Protein AF-A0A7K1TSE8-F1 (afdb_monomer_lite)

Sequence (169 aa):
MRIRIAITVAASLLVFVAIFVVFILKRADAAMLAALEAAGAVVAGLCAAAAAVGAAIAALESRAAAQQARLAARRAVQPRLLPSRDGSAGTIRVTGAAATEVMTVWQIDGEPTVVASEPRVDPGGEFAVALPDGRFASLWVSYRDASGAFEWQDTWDEHLRRLESRAVD

pLDDT: mean 75.36, std 13.04, range [41.16, 92.94]

Foldseek 3Di:
DVVVVVVVVVVVVVVVVVVLVVVCVVPVDPVVVVVVVVVVVVVVVVVVVVVVVVVVVVVVVVVVVVVVVVVVVVVQQDWDWDWDDDFQKIKIFTAHAKFQKKWKWWDFPPDDIDIDMDGIAGHRGMDMDGHDGGHTAKMWMWTAGPVNPDIDIDMDGPVVVVVVVVVVD

Structure (mmCIF, N/CA/C/O backbone):
data_AF-A0A7K1TSE8-F1
#
_entry.id   AF-A0A7K1TSE8-F1
#
loop_
_atom_site.group_PDB
_atom_site.id
_atom_site.type_symbol
_atom_site.label_atom_id
_atom_site.label_alt_id
_atom_site.label_comp_id
_atom_site.label_asym_id
_atom_site.label_entity_id
_atom_site.label_seq_id
_atom_site.pdbx_PDB_ins_code
_atom_site.Cartn_x
_atom_site.Cartn_y
_atom_site.Cartn_z
_atom_site.occupancy
_atom_site.B_iso_or_equiv
_atom_site.auth_seq_id
_atom_site.auth_comp_id
_atom_site.auth_asym_id
_atom_site.auth_atom_id
_atom_site.pdbx_PDB_model_num
ATOM 1 N N . MET A 1 1 ? -4.073 14.593 -48.259 1.00 51.62 1 MET A N 1
ATOM 2 C CA . MET A 1 1 ? -3.039 15.603 -48.599 1.00 51.62 1 MET A CA 1
ATOM 3 C C . MET A 1 1 ? -1.672 15.301 -47.972 1.00 51.62 1 MET A C 1
ATOM 5 O O . MET A 1 1 ? -0.695 15.278 -48.706 1.00 51.62 1 MET A O 1
ATOM 9 N N . ARG A 1 2 ? -1.585 14.964 -46.674 1.00 46.53 2 ARG A N 1
ATOM 10 C CA . ARG A 1 2 ? -0.318 14.628 -45.979 1.00 46.53 2 ARG A CA 1
ATOM 11 C C . ARG A 1 2 ? 0.468 13.434 -46.565 1.00 46.53 2 ARG A C 1
ATOM 13 O O . ARG A 1 2 ? 1.688 13.484 -46.613 1.00 46.53 2 ARG A O 1
ATOM 20 N N . ILE A 1 3 ? -0.218 12.416 -47.093 1.00 52.97 3 ILE A N 1
ATOM 21 C CA . ILE A 1 3 ? 0.416 11.213 -47.677 1.00 52.97 3 ILE A CA 1
ATOM 22 C C . ILE A 1 3 ? 1.145 11.516 -48.998 1.00 52.97 3 ILE A C 1
ATOM 24 O O . ILE A 1 3 ? 2.221 10.985 -49.242 1.00 52.97 3 ILE A O 1
ATOM 28 N N . ARG A 1 4 ? 0.608 12.418 -49.834 1.00 54.28 4 ARG A N 1
ATOM 29 C CA . ARG A 1 4 ? 1.257 12.795 -51.102 1.00 54.28 4 ARG A CA 1
ATOM 30 C C . ARG A 1 4 ? 2.564 13.553 -50.859 1.00 54.28 4 ARG A C 1
ATOM 32 O O . ARG A 1 4 ? 3.532 13.291 -51.549 1.00 54.28 4 ARG A O 1
ATOM 39 N N . ILE A 1 5 ? 2.612 14.412 -49.838 1.00 60.19 5 ILE A N 1
ATOM 40 C CA . ILE A 1 5 ? 3.817 15.180 -49.478 1.00 60.19 5 ILE A CA 1
ATOM 41 C C . ILE A 1 5 ? 4.929 14.251 -48.964 1.00 60.19 5 ILE A C 1
ATOM 43 O O . ILE A 1 5 ? 6.075 14.394 -49.377 1.00 60.19 5 ILE A O 1
ATOM 47 N N . ALA A 1 6 ? 4.596 13.256 -48.134 1.00 55.72 6 ALA A N 1
ATOM 48 C CA . ALA A 1 6 ? 5.576 12.289 -47.632 1.00 55.72 6 ALA A CA 1
ATOM 49 C C . ALA A 1 6 ? 6.215 11.450 -48.758 1.00 55.72 6 ALA A C 1
ATOM 51 O O . ALA A 1 6 ? 7.422 11.220 -48.745 1.00 55.72 6 ALA A O 1
ATOM 52 N N . ILE A 1 7 ? 5.427 11.054 -49.765 1.00 64.69 7 ILE A N 1
ATOM 53 C CA . ILE A 1 7 ? 5.913 10.278 -50.916 1.00 64.69 7 ILE A CA 1
ATOM 54 C C . ILE A 1 7 ? 6.827 11.128 -51.812 1.00 64.69 7 ILE A C 1
ATOM 56 O O . ILE A 1 7 ? 7.881 10.650 -52.227 1.00 64.69 7 ILE A O 1
ATOM 60 N N . THR A 1 8 ? 6.487 12.397 -52.067 1.00 70.56 8 THR A N 1
ATOM 61 C CA . THR A 1 8 ? 7.333 13.284 -52.886 1.00 70.56 8 THR A CA 1
ATOM 62 C C . THR A 1 8 ? 8.663 13.601 -52.199 1.00 70.56 8 THR A C 1
ATOM 64 O O . THR A 1 8 ? 9.697 13.649 -52.864 1.00 70.56 8 THR A O 1
ATOM 67 N N . VAL A 1 9 ? 8.665 13.767 -50.870 1.00 69.38 9 VAL A N 1
ATOM 68 C CA . VAL A 1 9 ? 9.895 13.991 -50.090 1.00 69.38 9 VAL A CA 1
ATOM 69 C C . VAL A 1 9 ? 10.773 12.738 -50.098 1.00 69.38 9 VAL A C 1
ATOM 71 O O . VAL A 1 9 ? 11.965 12.845 -50.374 1.00 69.38 9 VAL A O 1
ATOM 74 N N . ALA A 1 10 ? 10.193 11.551 -49.894 1.00 63.28 10 ALA A N 1
ATOM 75 C CA . ALA A 1 10 ? 10.934 10.291 -49.946 1.00 63.28 10 ALA A CA 1
ATOM 76 C C . ALA A 1 10 ? 11.540 10.023 -51.336 1.00 63.28 10 ALA A C 1
ATOM 78 O O . ALA A 1 10 ? 12.713 9.671 -51.432 1.00 63.28 10 ALA A O 1
ATOM 79 N N . ALA A 1 11 ? 10.781 10.251 -52.415 1.00 69.81 11 ALA A N 1
ATOM 80 C CA . ALA A 1 11 ? 11.265 10.076 -53.786 1.00 69.81 11 ALA A CA 1
ATOM 81 C C . ALA A 1 11 ? 12.387 11.066 -54.141 1.00 69.81 11 ALA A C 1
ATOM 83 O O . ALA A 1 11 ? 13.391 10.676 -54.735 1.00 69.81 11 ALA A O 1
ATOM 84 N N . SER A 1 12 ? 12.255 12.329 -53.724 1.00 71.31 12 SER A N 1
ATOM 85 C CA . SER A 1 12 ? 13.284 13.355 -53.942 1.00 71.31 12 SER A CA 1
ATOM 86 C C . SER A 1 12 ? 14.584 13.022 -53.210 1.00 71.31 12 SER A C 1
ATOM 88 O O . SER A 1 12 ? 15.664 13.174 -53.776 1.00 71.31 12 SER A O 1
ATOM 90 N N . LEU A 1 13 ? 14.489 12.509 -51.979 1.00 73.75 13 LEU A N 1
ATOM 91 C CA . LEU A 1 13 ? 15.656 12.105 -51.197 1.00 73.75 13 LEU A CA 1
ATOM 92 C C . LEU A 1 13 ? 16.389 10.926 -51.855 1.00 73.75 13 LEU A C 1
ATOM 94 O O . LEU A 1 13 ? 17.613 10.920 -51.934 1.00 73.75 13 LEU A O 1
ATOM 98 N N . LEU A 1 14 ? 15.636 9.960 -52.385 1.00 72.62 14 LEU A N 1
ATOM 99 C CA . LEU A 1 14 ? 16.175 8.766 -53.040 1.00 72.62 14 LEU A CA 1
ATOM 100 C C . LEU A 1 14 ? 16.885 9.115 -54.358 1.00 72.62 14 LEU A C 1
ATOM 102 O O . LEU A 1 14 ? 17.986 8.631 -54.614 1.00 72.62 14 LEU A O 1
ATOM 106 N N . VAL A 1 15 ? 16.304 10.022 -55.152 1.00 77.12 15 VAL A N 1
ATOM 107 C CA . VAL A 1 15 ? 16.938 10.560 -56.368 1.00 77.12 15 VAL A CA 1
ATOM 108 C C . VAL A 1 15 ? 18.208 11.340 -56.025 1.00 77.12 15 VAL A C 1
ATOM 110 O O . VAL A 1 15 ? 19.228 11.170 -56.690 1.00 77.12 15 VAL A O 1
ATOM 113 N N . PHE A 1 16 ? 18.182 12.149 -54.965 1.00 76.06 16 PHE A N 1
ATOM 114 C CA . PHE A 1 16 ? 19.347 12.920 -54.537 1.00 76.06 16 PHE A CA 1
ATOM 115 C C . PHE A 1 16 ? 20.503 12.014 -54.092 1.00 76.06 16 PHE A C 1
ATOM 117 O O . PHE A 1 16 ? 21.638 12.207 -54.523 1.00 76.06 16 PHE A O 1
ATOM 124 N N . VAL A 1 17 ? 20.211 10.972 -53.306 1.00 76.56 17 VAL A N 1
ATOM 125 C CA . VAL A 1 17 ? 21.205 9.970 -52.888 1.00 76.56 17 VAL A CA 1
ATOM 126 C C . VAL A 1 17 ? 21.759 9.209 -54.095 1.00 76.56 17 VAL A C 1
ATOM 128 O O . VAL A 1 17 ? 22.972 9.045 -54.199 1.00 76.56 17 VAL A O 1
ATOM 131 N N . ALA A 1 18 ? 20.913 8.800 -55.046 1.00 72.06 18 ALA A N 1
ATOM 132 C CA . ALA A 1 18 ? 21.357 8.098 -56.251 1.00 72.06 18 ALA A CA 1
ATOM 133 C C . ALA A 1 18 ? 22.299 8.955 -57.117 1.00 72.06 18 ALA A C 1
ATOM 135 O O . ALA A 1 18 ? 23.343 8.473 -57.558 1.00 72.06 18 ALA A O 1
ATOM 136 N N . ILE A 1 19 ? 21.978 10.239 -57.315 1.00 72.69 19 ILE A N 1
ATOM 137 C CA . ILE A 1 19 ? 22.837 11.181 -58.049 1.00 72.69 19 ILE A CA 1
ATOM 138 C C . ILE A 1 19 ? 24.164 11.392 -57.310 1.00 72.69 19 ILE A C 1
ATOM 140 O O . ILE A 1 19 ? 25.222 11.399 -57.938 1.00 72.69 19 ILE A O 1
ATOM 144 N N . PHE A 1 20 ? 24.127 11.511 -55.982 1.00 70.75 20 PHE A N 1
ATOM 145 C CA . PHE A 1 20 ? 25.321 11.689 -55.158 1.00 70.75 20 PHE A CA 1
ATOM 146 C C . PHE A 1 20 ? 26.256 10.469 -55.220 1.00 70.75 20 PHE A C 1
ATOM 148 O O . PHE A 1 20 ? 27.465 10.622 -55.389 1.00 70.75 20 PHE A O 1
ATOM 155 N N . VAL A 1 21 ? 25.703 9.253 -55.193 1.00 70.19 21 VAL A N 1
ATOM 156 C CA . VAL A 1 21 ? 26.464 8.003 -55.360 1.00 70.19 21 VAL A CA 1
ATOM 157 C C . VAL A 1 21 ? 27.096 7.914 -56.755 1.00 70.19 21 VAL A C 1
ATOM 159 O O . VAL A 1 21 ? 28.280 7.597 -56.872 1.00 70.19 21 VAL A O 1
ATOM 162 N N . VAL A 1 22 ? 26.352 8.251 -57.817 1.00 68.94 22 VAL A N 1
ATOM 163 C CA . VAL A 1 22 ? 26.883 8.282 -59.195 1.00 68.94 22 VAL A CA 1
ATOM 164 C C . VAL A 1 22 ? 27.992 9.331 -59.346 1.00 68.94 22 VAL A C 1
ATOM 166 O O . VAL A 1 22 ? 28.982 9.079 -60.036 1.00 68.94 22 VAL A O 1
ATOM 169 N N . PHE A 1 23 ? 27.870 10.481 -58.678 1.00 67.88 23 PHE A N 1
ATOM 170 C CA . PHE A 1 23 ? 28.883 11.538 -58.680 1.00 67.88 23 PHE A CA 1
ATOM 171 C C . PHE A 1 23 ? 30.193 11.089 -58.013 1.00 67.88 23 PHE A C 1
ATOM 173 O O . PHE A 1 23 ? 31.268 11.315 -58.568 1.00 67.88 23 PHE A O 1
ATOM 180 N N . ILE A 1 24 ? 30.113 10.384 -56.880 1.00 62.91 24 ILE A N 1
ATOM 181 C CA . ILE A 1 24 ? 31.285 9.817 -56.190 1.00 62.91 24 ILE A CA 1
ATOM 182 C C . ILE A 1 24 ? 31.953 8.730 -57.047 1.00 62.91 24 ILE A C 1
ATOM 184 O O . ILE A 1 24 ? 33.172 8.748 -57.224 1.00 62.91 24 ILE A O 1
ATOM 188 N N . LEU A 1 25 ? 31.161 7.833 -57.648 1.00 62.59 25 LEU A N 1
ATOM 189 C CA . LEU A 1 25 ? 31.660 6.762 -58.524 1.00 62.59 25 LEU A CA 1
ATOM 190 C C . LEU A 1 25 ? 32.383 7.295 -59.769 1.00 62.59 25 LEU A C 1
ATOM 192 O O . LEU A 1 25 ? 33.344 6.687 -60.230 1.00 62.59 25 LEU A O 1
ATOM 196 N N . LYS A 1 26 ? 31.930 8.425 -60.324 1.00 63.94 26 LYS A N 1
ATOM 197 C CA . LYS A 1 26 ? 32.534 9.043 -61.515 1.00 63.94 26 LYS A CA 1
ATOM 198 C C . LYS A 1 26 ? 33.801 9.843 -61.215 1.00 63.94 26 LYS A C 1
ATOM 200 O O . LYS A 1 26 ? 34.575 10.059 -62.144 1.00 63.94 26 LYS A O 1
ATOM 205 N N . ARG A 1 27 ? 34.002 10.301 -59.974 1.00 61.00 27 ARG A N 1
ATOM 206 C CA . ARG A 1 27 ? 35.097 11.222 -59.630 1.00 61.00 27 ARG A CA 1
ATOM 207 C C . ARG A 1 27 ? 36.265 10.584 -58.876 1.00 61.00 27 ARG A C 1
ATOM 209 O O . ARG A 1 27 ? 37.318 11.195 -58.864 1.00 61.00 27 ARG A O 1
ATOM 216 N N . ALA A 1 28 ? 36.104 9.380 -58.313 1.00 54.84 28 ALA A N 1
ATOM 217 C CA . ALA A 1 28 ? 37.163 8.549 -57.709 1.00 54.84 28 ALA A CA 1
ATOM 218 C C . ALA A 1 28 ? 38.256 9.320 -56.928 1.00 54.84 28 ALA A C 1
ATOM 220 O O . ALA A 1 28 ? 39.430 8.960 -56.959 1.00 54.84 28 ALA A O 1
ATOM 221 N N . ASP A 1 29 ? 37.864 10.373 -56.210 1.00 63.88 29 ASP A N 1
ATOM 222 C CA . ASP A 1 29 ? 38.754 11.129 -55.339 1.00 63.88 29 ASP A CA 1
ATOM 223 C C . ASP A 1 29 ? 38.750 10.457 -53.964 1.00 63.88 29 ASP A C 1
ATOM 225 O O . ASP A 1 29 ? 37.706 10.357 -53.311 1.00 63.88 29 ASP A O 1
ATOM 229 N N . ALA A 1 30 ? 39.918 10.013 -53.493 1.00 60.34 30 ALA A N 1
ATOM 230 C CA . ALA A 1 30 ? 40.073 9.353 -52.191 1.00 60.34 30 ALA A CA 1
ATOM 231 C C . ALA A 1 30 ? 39.494 10.187 -51.026 1.00 60.34 30 ALA A C 1
ATOM 233 O O . ALA A 1 30 ? 38.974 9.635 -50.058 1.00 60.34 30 ALA A O 1
ATOM 234 N N . ALA A 1 31 ? 39.498 11.518 -51.156 1.00 61.59 31 ALA A N 1
ATOM 235 C CA . ALA A 1 31 ? 38.894 12.438 -50.196 1.00 61.59 31 ALA A CA 1
ATOM 236 C C . ALA A 1 31 ? 37.356 12.331 -50.119 1.00 61.59 31 ALA A C 1
ATOM 238 O O . ALA A 1 31 ? 36.791 12.484 -49.038 1.00 61.59 31 ALA A O 1
ATOM 239 N N . MET A 1 32 ? 36.665 12.039 -51.229 1.00 60.50 32 MET A N 1
ATOM 240 C CA . MET A 1 32 ? 35.205 11.865 -51.232 1.00 60.50 32 MET A CA 1
ATOM 241 C C . MET A 1 32 ? 34.778 10.526 -50.631 1.00 60.50 32 MET A C 1
ATOM 243 O O . MET A 1 32 ? 33.768 10.472 -49.934 1.00 60.50 32 MET A O 1
ATOM 247 N N . LEU A 1 33 ? 35.553 9.462 -50.859 1.00 63.72 33 LEU A N 1
ATOM 248 C CA . LEU A 1 33 ? 35.320 8.158 -50.229 1.00 63.72 33 LEU A CA 1
ATOM 249 C C . LEU A 1 33 ? 35.532 8.229 -48.713 1.00 63.72 33 LEU A C 1
ATOM 251 O O . LEU A 1 33 ? 34.663 7.790 -47.964 1.00 63.72 33 LEU A O 1
ATOM 255 N N . ALA A 1 34 ? 36.611 8.880 -48.265 1.00 64.69 34 ALA A N 1
ATOM 256 C CA . ALA A 1 34 ? 36.857 9.118 -46.843 1.00 64.69 34 ALA A CA 1
ATOM 257 C C . ALA A 1 34 ? 35.753 9.976 -46.195 1.00 64.69 34 ALA A C 1
ATOM 259 O O . ALA A 1 34 ? 35.315 9.690 -45.082 1.00 64.69 34 ALA A O 1
ATOM 260 N N . ALA A 1 35 ? 35.251 11.000 -46.896 1.00 66.50 35 ALA A N 1
ATOM 261 C CA . ALA A 1 35 ? 34.140 11.818 -46.411 1.00 66.50 35 ALA A CA 1
ATOM 262 C C . ALA A 1 35 ? 32.815 11.036 -46.327 1.00 66.50 35 ALA A C 1
ATOM 264 O O . ALA A 1 35 ? 32.047 11.239 -45.388 1.00 66.50 35 ALA A O 1
ATOM 265 N N . LEU A 1 36 ? 32.545 10.132 -47.277 1.00 65.75 36 LEU A N 1
ATOM 266 C CA . LEU A 1 36 ? 31.350 9.283 -47.268 1.00 65.75 36 LEU A CA 1
ATOM 267 C C . LEU A 1 36 ? 31.402 8.238 -46.146 1.00 65.75 36 LEU A C 1
ATOM 269 O O . LEU A 1 36 ? 30.399 8.011 -45.474 1.00 65.75 36 LEU A O 1
ATOM 273 N N . GLU A 1 37 ? 32.566 7.636 -45.914 1.00 69.56 37 GLU A N 1
ATOM 274 C CA . GLU A 1 37 ? 32.788 6.696 -44.813 1.00 69.56 37 GLU A CA 1
ATOM 275 C C . GLU A 1 37 ? 32.652 7.394 -43.453 1.00 69.56 37 GLU A C 1
ATOM 277 O O . GLU A 1 37 ? 31.934 6.912 -42.573 1.00 69.56 37 GLU A O 1
ATOM 282 N N . ALA A 1 38 ? 33.234 8.591 -43.312 1.00 66.81 38 ALA A N 1
ATOM 283 C CA . ALA A 1 38 ? 33.065 9.426 -42.127 1.00 66.81 38 ALA A CA 1
ATOM 284 C C . ALA A 1 38 ? 31.592 9.815 -41.904 1.00 66.81 38 ALA A C 1
ATOM 286 O O . ALA A 1 38 ? 31.092 9.726 -40.782 1.00 66.81 38 ALA A O 1
ATOM 287 N N . ALA A 1 39 ? 30.864 10.185 -42.962 1.00 65.75 39 ALA A N 1
ATOM 288 C CA . ALA A 1 39 ? 29.433 10.470 -42.875 1.00 65.75 39 ALA A CA 1
ATOM 289 C C . ALA A 1 39 ? 28.621 9.226 -42.465 1.00 65.75 39 ALA A C 1
ATOM 291 O O . ALA A 1 39 ? 27.729 9.326 -41.622 1.00 65.75 39 ALA A O 1
ATOM 292 N N . GLY A 1 40 ? 28.955 8.048 -43.000 1.00 66.19 40 GLY A N 1
ATOM 293 C CA . GLY A 1 40 ? 28.341 6.774 -42.624 1.00 66.19 40 GLY A CA 1
ATOM 294 C C . GLY A 1 40 ? 28.558 6.424 -41.150 1.00 66.19 40 GLY A C 1
ATOM 295 O O . GLY A 1 40 ? 27.609 6.038 -40.465 1.00 66.19 40 GLY A O 1
ATOM 296 N N . ALA A 1 41 ? 29.770 6.639 -40.632 1.00 69.94 41 ALA A N 1
ATOM 297 C CA . ALA A 1 41 ? 30.091 6.435 -39.221 1.00 69.94 41 ALA A CA 1
ATOM 298 C C . ALA A 1 41 ? 29.312 7.390 -38.298 1.00 69.94 41 ALA A C 1
ATOM 300 O O . ALA A 1 41 ? 28.818 6.970 -37.251 1.00 69.94 41 ALA A O 1
ATOM 301 N N . VAL A 1 42 ? 29.135 8.653 -38.700 1.00 72.00 42 VAL A N 1
ATOM 302 C CA . VAL A 1 42 ? 28.337 9.634 -37.944 1.00 72.00 42 VAL A CA 1
ATOM 303 C C . VAL A 1 42 ? 26.860 9.237 -37.906 1.00 72.00 42 VAL A C 1
ATOM 305 O O . VAL A 1 42 ? 26.249 9.261 -36.838 1.00 72.00 42 VAL A O 1
ATOM 308 N N . VAL A 1 43 ? 26.283 8.823 -39.038 1.00 77.56 43 VAL A N 1
ATOM 309 C CA . VAL A 1 43 ? 24.881 8.371 -39.093 1.00 77.56 43 VAL A CA 1
ATOM 310 C C . VAL A 1 43 ? 24.680 7.107 -38.255 1.00 77.56 43 VAL A C 1
ATOM 312 O O . VAL A 1 43 ? 23.732 7.039 -37.474 1.00 77.56 43 VAL A O 1
ATOM 315 N N . ALA A 1 44 ? 25.596 6.139 -38.342 1.00 70.69 44 ALA A N 1
ATOM 316 C CA . ALA A 1 44 ? 25.562 4.943 -37.504 1.00 70.69 44 ALA A CA 1
ATOM 317 C C . ALA A 1 44 ? 25.663 5.292 -36.007 1.00 70.69 44 ALA A C 1
ATOM 319 O O . ALA A 1 44 ? 24.908 4.752 -35.197 1.00 70.69 44 ALA A O 1
ATOM 320 N N . GLY A 1 45 ? 26.530 6.244 -35.646 1.00 71.69 45 GLY A N 1
ATOM 321 C CA . GLY A 1 45 ? 26.660 6.758 -34.282 1.00 71.69 45 GLY A CA 1
ATOM 322 C C . GLY A 1 45 ? 25.380 7.420 -33.764 1.00 71.69 45 GLY A C 1
ATOM 323 O O . GLY A 1 45 ? 24.969 7.161 -32.634 1.00 71.69 45 GLY A O 1
ATOM 324 N N . LEU A 1 46 ? 24.696 8.211 -34.597 1.00 70.31 46 LEU A N 1
ATOM 325 C CA . LEU A 1 46 ? 23.411 8.828 -34.248 1.00 70.3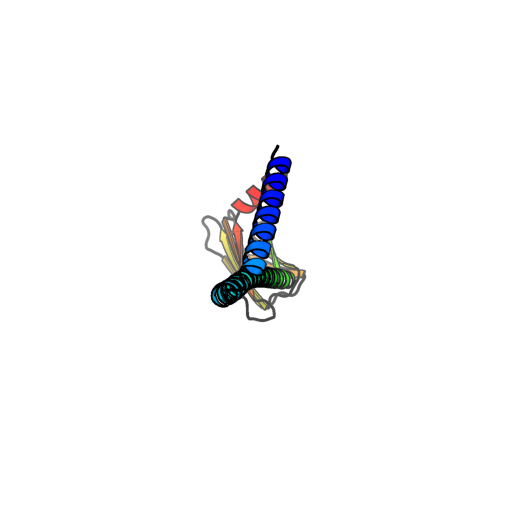1 46 LEU A CA 1
ATOM 326 C C . LEU A 1 46 ? 22.303 7.785 -34.060 1.00 70.31 46 LEU A C 1
ATOM 328 O O . LEU A 1 46 ? 21.543 7.867 -33.093 1.00 70.31 46 LEU A O 1
ATOM 332 N N . CYS A 1 47 ? 22.227 6.778 -34.933 1.00 75.12 47 CYS A N 1
ATOM 333 C CA . CYS A 1 47 ? 21.278 5.676 -34.779 1.00 75.12 47 CYS A CA 1
ATOM 334 C C . CYS A 1 47 ? 21.541 4.869 -33.497 1.00 75.12 47 CYS A C 1
ATOM 336 O O . CYS A 1 47 ? 20.595 4.543 -32.779 1.00 75.12 47 CYS A O 1
ATOM 338 N N . ALA A 1 48 ? 22.806 4.593 -33.169 1.00 75.00 48 ALA A N 1
ATOM 339 C CA . ALA A 1 48 ? 23.180 3.906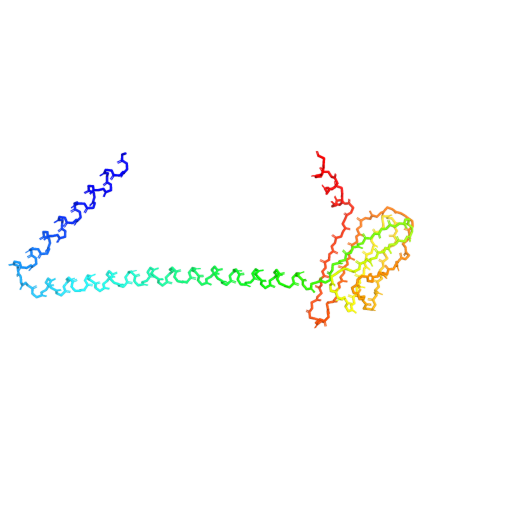 -31.934 1.00 75.00 48 ALA A CA 1
ATOM 340 C C . ALA A 1 48 ? 22.836 4.734 -30.684 1.00 75.00 48 ALA A C 1
ATOM 342 O O . ALA A 1 48 ? 22.298 4.193 -29.718 1.00 75.00 48 ALA A O 1
ATOM 343 N N . ALA A 1 49 ? 23.073 6.049 -30.713 1.00 68.31 49 ALA A N 1
ATOM 344 C CA . ALA A 1 49 ? 22.699 6.951 -29.626 1.00 68.31 49 ALA A CA 1
ATOM 345 C C . ALA A 1 49 ? 21.175 7.005 -29.423 1.00 68.31 49 ALA A C 1
ATOM 347 O O . ALA A 1 49 ? 20.700 6.905 -28.293 1.00 68.31 49 ALA A O 1
ATOM 348 N N . ALA A 1 50 ? 20.396 7.086 -30.506 1.00 67.19 50 ALA A N 1
ATOM 349 C CA . ALA A 1 50 ? 18.936 7.047 -30.436 1.00 67.19 50 ALA A CA 1
ATOM 350 C C . ALA A 1 50 ? 18.419 5.713 -29.865 1.00 67.19 50 ALA A C 1
ATOM 352 O O . ALA A 1 50 ? 17.528 5.708 -29.014 1.00 67.19 50 ALA A O 1
ATOM 353 N N . ALA A 1 51 ? 19.013 4.585 -30.271 1.00 77.56 51 ALA A N 1
ATOM 354 C CA . ALA A 1 51 ? 18.685 3.270 -29.724 1.00 77.56 51 ALA A CA 1
ATOM 355 C C . ALA A 1 51 ? 19.032 3.159 -28.229 1.00 77.56 51 ALA A C 1
ATOM 357 O O . ALA A 1 51 ? 18.239 2.628 -27.453 1.00 77.56 51 ALA A O 1
ATOM 358 N N . ALA A 1 52 ? 20.174 3.709 -27.805 1.00 74.75 52 ALA A N 1
ATOM 359 C CA . ALA A 1 52 ? 20.577 3.740 -26.401 1.00 74.75 52 ALA A CA 1
ATOM 360 C C . ALA A 1 52 ? 19.614 4.576 -25.541 1.00 74.75 52 ALA A C 1
ATOM 362 O O . ALA A 1 52 ? 19.236 4.149 -24.449 1.00 74.75 52 ALA A O 1
ATOM 363 N N . VAL A 1 53 ? 19.157 5.727 -26.046 1.00 77.69 53 VAL A N 1
ATOM 364 C CA . VAL A 1 53 ? 18.135 6.548 -25.376 1.00 77.69 53 VAL A CA 1
ATOM 365 C C . VAL A 1 53 ? 16.808 5.792 -25.272 1.00 77.69 53 VAL A C 1
ATOM 367 O O . VAL A 1 53 ? 16.218 5.748 -24.194 1.00 77.69 53 VAL A O 1
ATOM 370 N N . GLY A 1 54 ? 16.362 5.132 -26.346 1.00 72.31 54 GLY A N 1
ATOM 371 C CA . GLY A 1 54 ? 15.152 4.305 -26.324 1.00 72.31 54 GLY A CA 1
ATOM 372 C C . GLY A 1 54 ? 15.232 3.155 -25.313 1.00 72.31 54 GLY A C 1
ATOM 373 O O . GLY A 1 54 ? 14.296 2.936 -24.546 1.00 72.31 54 GLY A O 1
ATOM 374 N N . ALA A 1 55 ? 16.377 2.470 -25.243 1.00 74.62 55 ALA A N 1
ATOM 375 C CA . ALA A 1 55 ? 16.620 1.410 -24.266 1.00 74.62 55 ALA A CA 1
ATOM 376 C C . ALA A 1 55 ? 16.630 1.935 -22.819 1.00 74.62 55 ALA A C 1
ATOM 378 O O . ALA A 1 55 ? 16.114 1.271 -21.920 1.00 74.62 55 ALA A O 1
ATOM 379 N N . ALA A 1 56 ? 17.171 3.134 -22.585 1.00 71.62 56 ALA A N 1
ATOM 380 C CA . ALA A 1 56 ? 17.153 3.770 -21.270 1.00 71.62 56 ALA A CA 1
ATOM 381 C C . ALA A 1 56 ? 15.727 4.128 -20.822 1.00 71.62 56 ALA A C 1
ATOM 383 O O . ALA A 1 56 ? 15.370 3.866 -19.674 1.00 71.62 56 ALA A O 1
ATOM 384 N N . ILE A 1 57 ? 14.897 4.663 -21.724 1.00 74.88 57 ILE A N 1
ATOM 385 C CA . ILE A 1 57 ? 13.483 4.960 -21.442 1.00 74.88 57 ILE A CA 1
ATOM 386 C C . ILE A 1 57 ? 12.726 3.668 -21.111 1.00 74.88 57 ILE A C 1
ATOM 388 O O . ILE A 1 57 ? 12.096 3.588 -20.059 1.00 74.88 57 ILE A O 1
ATOM 392 N N . ALA A 1 58 ? 12.880 2.617 -21.922 1.00 72.00 58 ALA A N 1
ATOM 393 C CA . ALA A 1 58 ? 12.254 1.319 -21.658 1.00 72.00 58 ALA A CA 1
ATOM 394 C C . ALA A 1 58 ? 12.711 0.703 -20.319 1.00 72.00 58 ALA A C 1
ATOM 396 O O . ALA A 1 58 ? 11.918 0.109 -19.585 1.00 72.00 58 ALA A O 1
ATOM 397 N N . ALA A 1 59 ? 13.986 0.870 -19.954 1.00 71.19 59 ALA A N 1
ATOM 398 C CA . ALA A 1 59 ? 14.504 0.423 -18.663 1.00 71.19 59 ALA A CA 1
ATOM 399 C C . ALA A 1 59 ? 13.921 1.225 -17.486 1.00 71.19 59 ALA A C 1
ATOM 401 O O . ALA A 1 59 ? 13.663 0.653 -16.424 1.00 71.19 59 ALA A O 1
ATOM 402 N N . LEU A 1 60 ? 13.697 2.532 -17.652 1.00 76.06 60 LEU A N 1
ATOM 403 C CA . LEU A 1 60 ? 13.050 3.373 -16.642 1.00 76.06 60 LEU A CA 1
ATOM 404 C C . LEU A 1 60 ? 11.576 2.998 -16.458 1.00 76.06 60 LEU A C 1
ATOM 406 O O . LEU A 1 60 ? 11.137 2.836 -15.320 1.00 76.06 60 LEU A O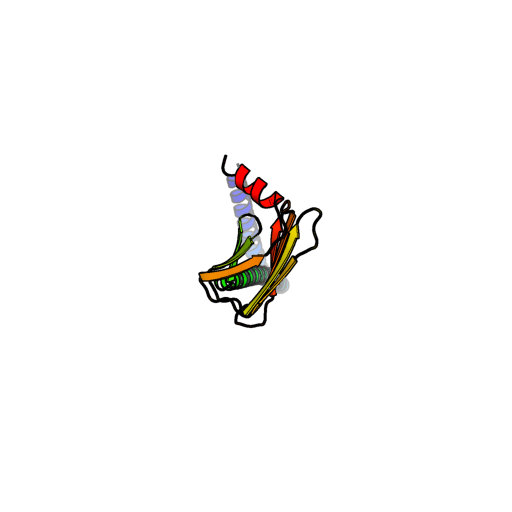 1
ATOM 410 N N . GLU A 1 61 ? 10.841 2.775 -17.547 1.00 81.31 61 GLU A N 1
ATOM 411 C CA . GLU A 1 61 ? 9.451 2.304 -17.508 1.00 81.31 61 GLU A CA 1
ATOM 412 C C . GLU A 1 61 ? 9.342 0.924 -16.845 1.00 81.31 61 GLU A C 1
ATOM 414 O O . GLU A 1 61 ? 8.498 0.717 -15.974 1.00 81.31 61 GLU A O 1
ATOM 419 N N . SER A 1 62 ? 10.257 0.003 -17.164 1.00 79.75 62 SER A N 1
ATOM 420 C CA . SER A 1 62 ? 10.328 -1.320 -16.530 1.00 79.75 62 SER A CA 1
ATOM 421 C C . SER A 1 62 ? 10.608 -1.230 -15.026 1.00 79.75 62 SER A C 1
ATOM 423 O O . SER A 1 62 ? 9.992 -1.936 -14.226 1.00 79.75 62 SER A O 1
ATOM 425 N N . ARG A 1 63 ? 11.482 -0.309 -14.597 1.00 73.50 63 ARG A N 1
ATOM 426 C CA . ARG A 1 63 ? 11.734 -0.056 -13.169 1.00 73.50 63 ARG A CA 1
ATOM 427 C C . ARG A 1 63 ? 10.516 0.528 -12.467 1.00 73.50 63 ARG A C 1
ATOM 429 O O . ARG A 1 63 ? 10.207 0.080 -11.363 1.00 73.50 63 ARG A O 1
ATOM 436 N N . ALA A 1 64 ? 9.832 1.484 -13.090 1.00 76.06 64 ALA A N 1
ATOM 437 C CA . ALA A 1 64 ? 8.611 2.067 -12.546 1.00 76.06 64 ALA A CA 1
ATOM 438 C C . ALA A 1 64 ? 7.518 0.998 -12.397 1.00 76.06 64 ALA A C 1
ATOM 440 O O . ALA A 1 64 ? 6.973 0.828 -11.307 1.00 76.06 64 ALA A O 1
ATOM 441 N N . ALA A 1 65 ? 7.289 0.190 -13.436 1.00 75.06 65 ALA A N 1
ATOM 442 C CA . ALA A 1 65 ? 6.344 -0.924 -13.403 1.00 75.06 65 ALA A CA 1
ATOM 443 C C . ALA A 1 65 ? 6.723 -1.976 -12.346 1.00 75.06 65 ALA A C 1
ATOM 445 O O . ALA A 1 65 ? 5.865 -2.436 -11.594 1.00 75.06 65 ALA A O 1
ATOM 446 N N . ALA A 1 66 ? 8.009 -2.317 -12.214 1.00 73.50 66 ALA A N 1
ATOM 447 C CA . ALA A 1 66 ? 8.488 -3.248 -11.193 1.00 73.50 66 ALA A CA 1
ATOM 448 C C . ALA A 1 66 ? 8.320 -2.697 -9.767 1.00 73.50 66 ALA A C 1
ATOM 450 O O . ALA A 1 66 ? 7.987 -3.447 -8.848 1.00 73.50 66 ALA A O 1
ATOM 451 N N . GLN A 1 67 ? 8.525 -1.393 -9.557 1.00 80.62 67 GLN A N 1
ATOM 452 C CA . GLN A 1 67 ? 8.242 -0.746 -8.274 1.00 80.62 67 GLN A CA 1
ATOM 453 C C . GLN A 1 67 ? 6.745 -0.772 -7.963 1.00 80.62 67 GLN A C 1
ATOM 455 O O . GLN A 1 67 ? 6.361 -1.152 -6.858 1.00 80.62 67 GLN A O 1
ATOM 460 N N . GLN A 1 68 ? 5.900 -0.449 -8.939 1.00 76.50 68 GLN A N 1
ATOM 461 C CA . GLN A 1 68 ? 4.448 -0.469 -8.785 1.00 76.50 68 GLN A CA 1
ATOM 462 C C . GLN A 1 68 ? 3.933 -1.886 -8.497 1.00 76.50 68 GLN A C 1
ATOM 464 O O . GLN A 1 68 ? 3.126 -2.071 -7.589 1.00 76.50 68 GLN A O 1
ATOM 469 N N . ALA A 1 69 ? 4.478 -2.899 -9.175 1.00 71.38 69 ALA A N 1
ATOM 470 C CA . ALA A 1 69 ? 4.180 -4.306 -8.922 1.00 71.38 69 ALA A CA 1
ATOM 471 C C . ALA A 1 69 ? 4.616 -4.745 -7.517 1.00 71.38 69 ALA A C 1
ATOM 473 O O . ALA A 1 69 ? 3.876 -5.451 -6.839 1.00 71.38 69 ALA A O 1
ATOM 474 N N . ARG A 1 70 ? 5.778 -4.287 -7.028 1.00 76.88 70 ARG A N 1
ATOM 475 C CA . ARG A 1 70 ? 6.217 -4.548 -5.645 1.00 76.88 70 ARG A CA 1
ATOM 476 C C . ARG A 1 70 ? 5.304 -3.884 -4.621 1.00 76.88 70 ARG A C 1
ATOM 478 O O . ARG A 1 70 ? 5.003 -4.502 -3.608 1.00 76.88 70 ARG A O 1
ATOM 485 N N . LEU A 1 71 ? 4.857 -2.654 -4.868 1.00 76.31 71 LEU A N 1
ATOM 486 C CA . LEU A 1 71 ? 3.906 -1.967 -3.991 1.00 76.31 71 LEU A CA 1
ATOM 487 C C . LEU A 1 71 ? 2.543 -2.669 -3.988 1.00 76.31 71 LEU A C 1
ATOM 489 O O . LEU A 1 71 ? 1.976 -2.878 -2.920 1.00 76.31 71 LEU A O 1
ATOM 493 N N . ALA A 1 72 ? 2.048 -3.090 -5.152 1.00 74.06 72 ALA A N 1
ATOM 494 C CA . ALA A 1 72 ? 0.805 -3.849 -5.272 1.00 74.06 72 ALA A CA 1
ATOM 495 C C . ALA A 1 72 ? 0.897 -5.216 -4.573 1.00 74.06 72 ALA A C 1
ATOM 497 O O . ALA A 1 72 ? 0.008 -5.572 -3.803 1.00 74.06 72 ALA A O 1
ATOM 498 N N . ALA A 1 73 ? 2.001 -5.943 -4.767 1.00 73.56 73 ALA A N 1
ATOM 499 C CA . ALA A 1 73 ? 2.258 -7.207 -4.084 1.00 73.56 73 ALA A CA 1
ATOM 500 C C . ALA A 1 73 ? 2.366 -7.021 -2.563 1.00 73.56 73 ALA A C 1
ATOM 502 O O . ALA A 1 73 ? 1.836 -7.830 -1.813 1.00 73.56 73 ALA A O 1
ATOM 503 N N . ARG A 1 74 ? 2.983 -5.930 -2.092 1.00 71.75 74 ARG A N 1
ATOM 504 C CA . ARG A 1 74 ? 3.027 -5.596 -0.659 1.00 71.75 74 ARG A CA 1
ATOM 505 C C . ARG A 1 74 ? 1.636 -5.304 -0.101 1.00 71.75 74 ARG A C 1
ATOM 507 O O . ARG A 1 74 ? 1.289 -5.869 0.927 1.00 71.75 74 ARG A O 1
ATOM 514 N N . ARG A 1 75 ? 0.817 -4.511 -0.803 1.00 70.94 75 ARG A N 1
ATOM 515 C CA . ARG A 1 75 ? -0.585 -4.247 -0.420 1.00 70.94 75 ARG A CA 1
ATOM 516 C C . ARG A 1 75 ? -1.439 -5.511 -0.362 1.00 70.94 75 ARG A C 1
ATOM 518 O O . ARG A 1 75 ? -2.368 -5.579 0.432 1.00 70.94 75 ARG A O 1
ATOM 525 N N . ALA A 1 76 ? -1.133 -6.515 -1.181 1.00 68.56 76 ALA A N 1
ATOM 526 C CA . ALA A 1 76 ? -1.853 -7.785 -1.165 1.00 68.56 76 ALA A CA 1
ATOM 527 C C . ALA A 1 76 ? -1.587 -8.623 0.101 1.00 68.56 76 ALA A C 1
ATOM 529 O O . ALA A 1 76 ? -2.426 -9.442 0.461 1.00 68.56 76 ALA A O 1
ATOM 530 N N . VAL A 1 77 ? -0.453 -8.414 0.778 1.00 73.06 77 VAL A N 1
ATOM 531 C CA . VAL A 1 77 ? -0.049 -9.162 1.986 1.00 73.06 77 VAL A CA 1
ATOM 532 C C . VAL A 1 77 ? -0.259 -8.327 3.261 1.00 73.06 77 VAL A C 1
ATOM 534 O O . VAL A 1 77 ? 0.122 -8.740 4.350 1.00 73.06 77 VAL A O 1
ATOM 537 N N . GLN A 1 78 ? -0.875 -7.148 3.152 1.00 77.94 78 GLN A N 1
ATOM 538 C CA . GLN A 1 78 ? -1.145 -6.280 4.295 1.00 77.94 78 GLN A CA 1
ATOM 539 C C . GLN A 1 78 ? -2.411 -6.702 5.062 1.00 77.94 78 GLN A C 1
ATOM 541 O O . GLN A 1 78 ? -3.408 -7.093 4.443 1.00 77.94 78 GLN A O 1
ATOM 546 N N . PRO A 1 79 ? -2.401 -6.583 6.402 1.00 80.56 79 PRO A N 1
ATOM 547 C CA . PRO A 1 79 ? -3.609 -6.499 7.209 1.00 80.56 79 PRO A CA 1
ATOM 548 C C . PRO A 1 79 ? -4.520 -5.383 6.695 1.00 80.56 79 PRO A C 1
ATOM 550 O O . PRO A 1 79 ? -4.076 -4.278 6.400 1.00 80.56 79 PRO A O 1
ATOM 553 N N . ARG A 1 80 ? -5.813 -5.664 6.601 1.00 83.62 80 ARG A N 1
ATOM 554 C CA . ARG A 1 80 ? -6.849 -4.677 6.300 1.00 83.62 80 ARG A CA 1
ATOM 555 C C . ARG A 1 80 ? -7.688 -4.465 7.540 1.00 83.62 80 ARG A C 1
ATOM 557 O O . ARG A 1 80 ? -8.336 -5.404 8.007 1.00 83.62 80 ARG A O 1
ATOM 564 N N . LEU A 1 81 ? -7.684 -3.243 8.048 1.00 85.25 81 LEU A N 1
ATOM 565 C CA . LEU A 1 81 ? -8.400 -2.881 9.260 1.00 85.25 81 LEU A CA 1
ATOM 566 C C . LEU A 1 81 ? -9.767 -2.300 8.909 1.00 85.25 81 LEU A C 1
ATOM 568 O O . LEU A 1 81 ? -9.889 -1.414 8.068 1.00 85.25 81 LEU A O 1
ATOM 572 N N . LEU A 1 82 ? -10.801 -2.828 9.549 1.00 85.44 82 LEU A N 1
ATOM 573 C CA . LEU A 1 82 ? -12.181 -2.403 9.385 1.00 85.44 82 LEU A CA 1
ATOM 574 C C . LEU A 1 82 ? -12.671 -1.872 10.731 1.00 85.44 82 LEU A C 1
ATOM 576 O O . LEU A 1 82 ? -13.065 -2.666 11.590 1.00 85.44 82 LEU A O 1
ATOM 580 N N . PRO A 1 83 ? -12.614 -0.550 10.945 1.00 86.50 83 PRO A N 1
ATOM 581 C CA . PRO A 1 83 ? -13.147 0.044 12.151 1.00 86.50 83 PRO A CA 1
ATOM 582 C C . PRO A 1 83 ? -14.668 0.148 12.088 1.00 86.50 83 PRO A C 1
ATOM 584 O O . PRO A 1 83 ? -15.244 0.609 11.099 1.00 86.50 83 PRO A O 1
ATOM 587 N N . SER A 1 84 ? -15.322 -0.201 13.183 1.00 85.62 84 SER A N 1
ATOM 588 C CA . SER A 1 84 ? -16.734 0.058 13.426 1.00 85.62 84 SER A CA 1
ATOM 589 C C . SER A 1 84 ? -16.912 0.711 14.793 1.00 85.62 84 SER A C 1
ATOM 591 O O . SER A 1 84 ? -16.035 0.663 15.653 1.00 85.62 84 SER A O 1
ATOM 593 N N . ARG A 1 85 ? -18.043 1.383 14.982 1.00 83.50 85 ARG A N 1
ATOM 594 C CA . ARG A 1 85 ? -18.432 1.945 16.273 1.00 83.50 85 ARG A CA 1
ATOM 595 C C . ARG A 1 85 ? -19.906 1.665 16.486 1.00 83.50 85 ARG A C 1
ATOM 597 O O . ARG A 1 85 ? -20.700 1.956 15.594 1.00 83.50 85 ARG A O 1
ATOM 604 N N . ASP A 1 86 ? -20.234 1.147 17.657 1.00 81.56 86 ASP A N 1
ATOM 605 C CA . ASP A 1 86 ? -21.599 0.930 18.112 1.00 81.56 86 ASP A CA 1
ATOM 606 C C . ASP A 1 86 ? -21.746 1.512 19.522 1.00 81.56 86 ASP A C 1
ATOM 608 O O . ASP A 1 86 ? -21.128 1.040 20.476 1.00 81.56 86 ASP A O 1
ATOM 612 N N . GLY A 1 87 ? -22.480 2.621 19.632 1.00 82.62 87 GLY A N 1
ATOM 613 C CA . GLY A 1 87 ? -22.575 3.407 20.865 1.00 82.62 87 GLY A CA 1
ATOM 614 C C . GLY A 1 87 ? -21.205 3.784 21.451 1.00 82.62 87 GLY A C 1
ATOM 615 O O . GLY A 1 87 ? -20.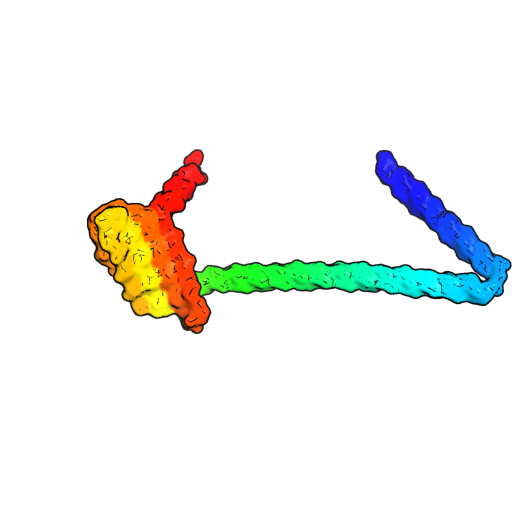378 4.436 20.798 1.00 82.62 87 GLY A O 1
ATOM 616 N N . SER A 1 88 ? -20.977 3.353 22.690 1.00 86.06 88 SER A N 1
ATOM 617 C CA . SER A 1 88 ? -19.749 3.546 23.469 1.00 86.06 88 SER A CA 1
ATOM 618 C C . SER A 1 88 ? -18.677 2.475 23.217 1.00 86.06 88 SER A C 1
ATOM 620 O O . SER A 1 88 ? -17.686 2.414 23.939 1.00 86.06 88 SER A O 1
ATOM 622 N N . ALA A 1 89 ? -18.827 1.629 22.193 1.00 86.75 89 ALA A N 1
ATOM 623 C CA . ALA A 1 89 ? -17.824 0.639 21.807 1.00 86.75 89 ALA A CA 1
ATOM 624 C C . ALA A 1 89 ? -17.260 0.932 20.409 1.00 86.75 89 ALA A C 1
ATOM 626 O O . ALA A 1 89 ? -17.992 0.996 19.422 1.00 86.75 89 ALA A O 1
ATOM 627 N N . GLY A 1 90 ? -15.940 1.083 20.308 1.00 87.62 90 GLY A N 1
ATOM 628 C CA . GLY A 1 90 ? -15.201 1.044 19.045 1.00 87.62 90 GLY A CA 1
ATOM 629 C C . GLY A 1 90 ? -14.653 -0.356 18.817 1.00 87.62 90 GLY A C 1
ATOM 630 O O . GLY A 1 90 ? -14.082 -0.933 19.732 1.00 87.62 90 GLY A O 1
ATOM 631 N N . THR A 1 91 ? -14.810 -0.918 17.624 1.00 89.69 91 THR A N 1
ATOM 632 C CA . THR A 1 91 ? -14.268 -2.239 17.273 1.00 89.69 91 THR A CA 1
ATOM 633 C C . THR A 1 91 ? -13.352 -2.112 16.069 1.00 89.69 91 THR A C 1
ATOM 635 O O . THR A 1 91 ? -13.665 -1.394 15.121 1.00 89.69 91 THR A O 1
ATOM 638 N N . ILE A 1 92 ? -12.227 -2.818 16.086 1.00 89.81 92 ILE A N 1
ATOM 639 C CA . ILE A 1 92 ? -11.329 -2.942 14.940 1.00 89.81 92 ILE A CA 1
ATOM 640 C C . ILE A 1 92 ? -11.284 -4.403 14.537 1.00 89.81 92 ILE A C 1
ATOM 642 O O . ILE A 1 92 ? -10.826 -5.247 15.305 1.00 89.81 92 ILE A O 1
ATOM 646 N N . ARG A 1 93 ? -11.726 -4.699 13.315 1.00 89.38 93 ARG A N 1
ATOM 647 C CA . ARG A 1 93 ? -11.605 -6.035 12.735 1.00 89.38 93 ARG A CA 1
ATOM 648 C C . ARG A 1 93 ? -10.437 -6.094 11.768 1.00 89.38 93 ARG A C 1
ATOM 650 O O . ARG A 1 93 ? -10.329 -5.255 10.876 1.00 89.38 93 ARG A O 1
ATOM 657 N N . VAL A 1 94 ? -9.601 -7.114 11.898 1.00 88.81 94 VAL A N 1
ATOM 658 C CA . VAL A 1 94 ? -8.475 -7.353 10.994 1.00 88.81 94 VAL A CA 1
ATOM 659 C C . VAL A 1 94 ? -8.873 -8.396 9.963 1.00 88.81 94 VAL A C 1
ATOM 661 O O . VAL A 1 94 ? -9.334 -9.484 10.292 1.00 88.81 94 VAL A O 1
ATOM 664 N N . THR A 1 95 ? -8.700 -8.077 8.688 1.00 86.69 95 THR A N 1
ATOM 665 C CA . THR A 1 95 ? -8.943 -8.986 7.564 1.00 86.69 95 THR A CA 1
ATOM 666 C C . THR A 1 95 ? -7.680 -9.124 6.718 1.00 86.69 95 THR A C 1
ATOM 668 O O . THR A 1 95 ? -6.821 -8.247 6.723 1.00 86.69 95 THR A O 1
ATOM 671 N N . GLY A 1 96 ? -7.532 -10.229 5.988 1.00 85.31 96 GLY A N 1
ATOM 672 C CA . GLY A 1 96 ? -6.321 -10.481 5.201 1.00 85.31 96 GLY A CA 1
ATOM 673 C C . GLY A 1 96 ? -5.191 -11.077 6.042 1.00 85.31 96 GLY A C 1
ATOM 674 O O . GLY A 1 96 ? -5.318 -12.210 6.496 1.00 85.31 96 GLY A O 1
ATOM 675 N N . ALA A 1 97 ? -4.075 -10.364 6.196 1.00 85.31 97 ALA A N 1
ATOM 676 C CA . ALA A 1 97 ? -2.910 -10.852 6.940 1.00 85.31 97 ALA A CA 1
ATOM 677 C C . ALA A 1 97 ? -2.954 -10.488 8.435 1.00 85.31 97 ALA A C 1
ATOM 679 O O . ALA A 1 97 ? -3.683 -9.588 8.846 1.00 85.31 97 ALA A O 1
ATOM 680 N N . ALA A 1 98 ? -2.156 -11.195 9.240 1.00 86.50 98 ALA A N 1
ATOM 681 C CA . ALA A 1 98 ? -2.020 -10.934 10.671 1.00 86.50 98 ALA A CA 1
ATOM 682 C C . ALA A 1 98 ? -1.282 -9.611 10.925 1.00 86.50 98 ALA A C 1
ATOM 684 O O . ALA A 1 98 ? -0.267 -9.332 10.275 1.00 86.50 98 ALA A O 1
ATOM 685 N N . ALA A 1 99 ? -1.741 -8.848 11.914 1.00 87.62 99 ALA A N 1
ATOM 686 C CA . ALA A 1 99 ? -1.000 -7.724 12.475 1.00 87.62 99 ALA A CA 1
ATOM 687 C C . ALA A 1 99 ? -0.286 -8.188 13.749 1.00 87.62 99 ALA A C 1
ATOM 689 O O . ALA A 1 99 ? -0.877 -8.892 14.560 1.00 87.62 99 ALA A O 1
ATOM 690 N N . THR A 1 100 ? 0.982 -7.830 13.939 1.00 87.88 100 THR A N 1
ATOM 691 C CA . THR A 1 100 ? 1.740 -8.153 15.164 1.00 87.88 100 THR A CA 1
ATOM 692 C C . THR A 1 100 ? 1.491 -7.154 16.286 1.00 87.88 100 THR A C 1
ATOM 694 O O . THR A 1 100 ? 1.669 -7.487 17.452 1.00 87.88 100 THR A O 1
ATOM 697 N N . GLU A 1 101 ? 1.028 -5.960 15.937 1.00 89.06 101 GLU A N 1
ATOM 698 C CA . GLU A 1 101 ? 0.650 -4.889 16.850 1.00 89.06 101 GLU A CA 1
ATOM 699 C C . GLU A 1 101 ? -0.334 -3.981 16.114 1.00 89.06 101 GLU A C 1
ATOM 701 O O . GLU A 1 101 ? -0.118 -3.684 14.935 1.00 89.06 101 GLU A O 1
ATOM 706 N N . VAL A 1 102 ? -1.408 -3.563 16.782 1.00 90.12 102 VAL A N 1
ATOM 707 C CA . VAL A 1 102 ? -2.354 -2.572 16.259 1.00 90.12 102 VAL A CA 1
ATOM 708 C C . VAL A 1 102 ? -2.543 -1.490 17.310 1.00 90.12 102 VAL A C 1
ATOM 710 O O . VAL A 1 102 ? -3.016 -1.782 18.401 1.00 90.12 102 VAL A O 1
ATOM 713 N N . MET A 1 103 ? -2.211 -0.247 16.977 1.00 91.88 103 MET A N 1
ATOM 714 C CA . MET A 1 103 ? -2.413 0.922 17.824 1.00 91.88 103 MET A CA 1
ATOM 715 C C . MET A 1 103 ? -3.489 1.817 17.223 1.00 91.88 103 MET A C 1
ATOM 717 O O . MET A 1 103 ? -3.393 2.239 16.079 1.00 91.88 103 MET A O 1
ATOM 721 N N . THR A 1 104 ? -4.508 2.141 18.004 1.00 91.94 104 THR A N 1
ATOM 722 C CA . THR A 1 104 ? -5.621 2.998 17.600 1.00 91.94 104 THR A CA 1
ATOM 723 C C . THR A 1 104 ? -5.683 4.244 18.457 1.00 91.94 104 THR A C 1
ATOM 725 O O . THR A 1 104 ? -5.425 4.206 19.659 1.00 91.94 104 THR A O 1
ATOM 728 N N . VAL A 1 105 ? -6.051 5.350 17.827 1.00 92.44 105 VAL A N 1
ATOM 729 C CA . VAL A 1 105 ? -6.249 6.651 18.452 1.00 92.44 105 VAL A CA 1
ATOM 730 C C . VAL A 1 105 ? -7.600 7.169 17.980 1.00 92.44 105 VAL A C 1
ATOM 732 O O . VAL A 1 105 ? -7.762 7.569 16.829 1.00 92.44 105 VAL A O 1
ATOM 735 N N . TRP A 1 106 ? -8.578 7.134 18.875 1.00 90.44 106 TRP A N 1
ATOM 736 C CA . TRP A 1 106 ? -9.939 7.588 18.633 1.00 90.44 106 TRP A CA 1
ATOM 737 C C . TRP A 1 106 ? -10.094 9.015 19.141 1.00 90.44 106 TRP A C 1
ATOM 739 O O . TRP A 1 106 ? -9.886 9.292 20.325 1.00 90.44 106 TRP A O 1
ATOM 749 N N . GLN A 1 107 ? -10.493 9.914 18.248 1.00 91.69 107 GLN A N 1
ATOM 750 C CA . GLN A 1 107 ? -10.870 11.275 18.596 1.00 91.69 107 GLN A CA 1
ATOM 751 C C . GLN A 1 107 ? -12.388 11.395 18.579 1.00 91.69 107 GLN A C 1
ATOM 753 O O . GLN A 1 107 ? -13.048 11.137 17.567 1.00 91.69 107 GLN A O 1
ATOM 758 N N . ILE A 1 108 ? -12.930 11.793 19.723 1.00 90.31 108 ILE A N 1
ATOM 759 C CA . ILE A 1 108 ? -14.350 12.040 19.937 1.00 90.31 108 ILE A CA 1
ATOM 760 C C . ILE A 1 108 ? -14.493 13.529 20.269 1.00 90.31 108 ILE A C 1
ATOM 762 O O . ILE A 1 108 ? -13.756 14.053 21.103 1.00 90.31 108 ILE A O 1
ATOM 766 N N . ASP A 1 109 ? -15.395 14.226 19.581 1.00 88.88 109 ASP A N 1
ATOM 767 C CA . ASP A 1 109 ? -15.576 15.671 19.736 1.00 88.88 109 ASP A CA 1
ATOM 768 C C . ASP A 1 109 ? -15.940 16.022 21.183 1.00 88.88 109 ASP A C 1
ATOM 770 O O . ASP A 1 109 ? -16.936 15.534 21.715 1.00 88.88 109 ASP A O 1
ATOM 774 N N . GLY A 1 110 ? -15.161 16.920 21.791 1.00 88.00 110 GLY A N 1
ATOM 775 C CA . GLY A 1 110 ? -15.403 17.406 23.153 1.00 88.00 110 GLY A CA 1
ATOM 776 C C . GLY A 1 110 ? -14.973 16.449 24.267 1.00 88.00 110 GLY A C 1
ATOM 777 O O . GLY A 1 110 ? -15.102 16.810 25.433 1.00 88.00 110 GLY A O 1
ATOM 778 N N . GLU A 1 111 ? -14.416 15.289 23.923 1.00 92.62 111 GLU A N 1
ATOM 779 C CA . GLU A 1 111 ? -13.993 14.249 24.862 1.00 92.62 111 GLU A CA 1
ATOM 780 C C . GLU A 1 111 ? -12.470 14.021 24.808 1.00 92.62 111 GLU A C 1
ATOM 782 O O . GLU A 1 111 ? -11.809 14.389 23.829 1.00 92.62 111 GLU A O 1
ATOM 787 N N . PRO A 1 112 ? -11.867 13.404 25.841 1.00 91.94 112 PRO A N 1
ATOM 788 C CA . PRO A 1 112 ? -10.469 12.997 25.796 1.00 91.94 112 PRO A CA 1
ATOM 789 C C . PRO A 1 112 ? -10.198 11.977 24.682 1.00 91.94 112 PRO A C 1
ATOM 791 O O . PRO A 1 112 ? -10.967 11.039 24.471 1.00 91.94 112 PRO A O 1
ATOM 794 N N . THR A 1 113 ? -9.054 12.118 24.009 1.00 92.00 113 THR A N 1
ATOM 795 C CA . THR A 1 113 ? -8.574 11.136 23.027 1.00 92.00 113 THR A CA 1
ATOM 796 C C . THR A 1 113 ? -8.377 9.771 23.683 1.00 92.00 113 THR A C 1
ATOM 798 O O . THR A 1 113 ? -7.664 9.658 24.682 1.00 92.00 113 THR A O 1
ATOM 801 N N . VAL A 1 114 ? -8.946 8.725 23.084 1.00 92.75 114 VAL A N 1
ATOM 802 C CA . VAL A 1 114 ? -8.779 7.345 23.553 1.00 92.75 114 VAL A CA 1
ATOM 803 C C . VAL A 1 114 ? -7.706 6.657 22.724 1.00 92.75 114 VAL A C 1
ATOM 805 O O . VAL A 1 114 ? -7.815 6.572 21.504 1.00 92.75 114 VAL A O 1
ATOM 808 N N . VAL A 1 115 ? -6.674 6.147 23.392 1.00 92.94 115 VAL A N 1
ATOM 809 C CA . VAL A 1 115 ? -5.599 5.372 22.765 1.00 92.94 115 VAL A CA 1
ATOM 810 C C . VAL A 1 115 ? -5.698 3.930 23.236 1.00 92.94 115 VAL A C 1
ATOM 812 O O . VAL A 1 115 ? -5.807 3.680 24.435 1.00 92.94 115 VAL A O 1
ATOM 815 N N . ALA A 1 116 ? -5.635 2.986 22.305 1.00 91.38 116 ALA A N 1
ATOM 816 C CA . ALA A 1 116 ? -5.612 1.564 22.615 1.00 91.38 116 ALA A CA 1
ATOM 817 C C . ALA A 1 116 ? -4.587 0.844 21.749 1.00 91.38 116 ALA A C 1
ATOM 819 O O . ALA A 1 116 ? -4.398 1.202 20.588 1.00 91.38 116 ALA A O 1
ATOM 820 N N . SER A 1 117 ? -3.950 -0.178 22.308 1.00 91.00 117 SER A N 1
ATOM 821 C CA . SER A 1 117 ? -3.020 -1.040 21.589 1.00 91.00 117 SER A CA 1
ATOM 822 C C . SER A 1 117 ? -3.379 -2.491 21.859 1.00 91.00 117 SER A C 1
ATOM 824 O O . SER A 1 117 ? -3.578 -2.858 23.017 1.00 91.00 117 SER A O 1
ATOM 826 N N . GLU A 1 118 ? -3.458 -3.288 20.799 1.00 92.19 118 GLU A N 1
ATOM 827 C CA . GLU A 1 118 ? -3.694 -4.723 20.883 1.00 92.19 118 GLU A CA 1
ATOM 828 C C . GLU A 1 118 ? -2.444 -5.480 20.404 1.00 92.19 118 GLU A C 1
ATOM 830 O O . GLU A 1 118 ? -2.010 -5.307 19.251 1.00 92.19 118 GLU A O 1
ATOM 835 N N . PRO A 1 119 ? -1.836 -6.315 21.269 1.00 86.94 119 PRO A N 1
ATOM 836 C CA . PRO A 1 119 ? -0.691 -7.123 20.897 1.00 86.94 119 PRO A CA 1
ATOM 837 C C . PRO A 1 119 ? -1.160 -8.310 20.060 1.00 86.94 119 PRO A C 1
ATOM 839 O O . PRO A 1 119 ? -1.743 -9.259 20.573 1.00 86.94 119 PRO A O 1
ATOM 842 N N . ARG A 1 120 ? -0.808 -8.275 18.775 1.00 87.44 120 ARG A N 1
ATOM 843 C CA . ARG A 1 120 ? -1.100 -9.290 17.762 1.00 87.44 120 ARG A CA 1
ATOM 844 C C . ARG A 1 120 ? -2.589 -9.579 17.546 1.00 87.44 120 ARG A C 1
ATOM 846 O O . ARG A 1 120 ? -3.270 -10.162 18.376 1.00 87.44 120 ARG A O 1
ATOM 853 N N . VAL A 1 121 ? -3.042 -9.334 16.322 1.00 88.19 121 VAL A N 1
ATOM 854 C CA . VAL A 1 121 ? -4.390 -9.684 15.874 1.00 88.19 121 VAL A CA 1
ATOM 855 C C . VAL A 1 121 ? -4.289 -10.566 14.637 1.00 88.19 121 VAL A C 1
ATOM 857 O O . VAL A 1 121 ? -3.801 -10.147 13.582 1.00 88.19 121 VAL A O 1
ATOM 860 N N . ASP A 1 122 ? -4.714 -11.819 14.781 1.00 89.56 122 ASP A N 1
ATOM 861 C CA . ASP A 1 122 ? -4.726 -12.784 13.685 1.00 89.56 122 ASP A CA 1
ATOM 862 C C . ASP A 1 122 ? -5.839 -12.445 12.662 1.00 89.56 122 ASP A C 1
ATOM 864 O O . ASP A 1 122 ? -6.791 -11.722 12.977 1.00 89.56 122 ASP A O 1
ATOM 868 N N . PRO A 1 123 ? -5.755 -12.956 11.419 1.00 88.19 123 PRO A N 1
ATOM 869 C CA . PRO A 1 123 ? -6.772 -12.729 10.399 1.00 88.19 123 PRO A CA 1
ATOM 870 C C . PRO A 1 123 ? -8.173 -13.132 10.857 1.00 88.19 123 PRO A C 1
ATOM 872 O O . PRO A 1 123 ? -8.394 -14.252 11.311 1.00 88.19 123 PRO A O 1
ATOM 875 N N . GLY A 1 124 ? -9.137 -12.233 10.682 1.00 86.88 124 GLY A N 1
ATOM 876 C CA . GLY A 1 124 ? -10.517 -12.418 11.127 1.00 86.88 124 GLY A CA 1
ATOM 877 C C . GLY A 1 124 ? -10.747 -12.065 12.597 1.00 86.88 124 GLY A C 1
ATOM 878 O O . GLY A 1 124 ? -11.908 -11.990 13.000 1.00 86.88 124 GLY A O 1
ATOM 879 N N . GLY A 1 125 ? -9.676 -11.819 13.359 1.00 90.94 125 GLY A N 1
ATOM 880 C CA . GLY A 1 125 ? -9.730 -11.341 14.731 1.00 90.94 125 GLY A CA 1
ATOM 881 C C . GLY A 1 125 ? -10.257 -9.913 14.830 1.00 90.94 125 GLY A C 1
ATOM 882 O O . GLY A 1 125 ? -10.191 -9.120 13.884 1.00 90.94 125 GLY A O 1
ATOM 883 N N . GLU A 1 126 ? -10.788 -9.595 16.001 1.00 91.62 126 GLU A N 1
ATOM 884 C CA . GLU A 1 126 ? -11.293 -8.273 16.338 1.00 91.62 126 GLU A CA 1
ATOM 885 C C . GLU A 1 126 ? -10.986 -7.948 17.794 1.00 91.62 126 GLU A C 1
ATOM 887 O O . GLU A 1 126 ? -10.892 -8.845 18.632 1.00 91.62 126 GLU A O 1
ATOM 892 N N . PHE A 1 127 ? -10.836 -6.661 18.085 1.00 92.00 127 PHE A N 1
ATOM 893 C CA . PHE A 1 127 ? -10.723 -6.165 19.448 1.00 92.00 127 PHE A CA 1
ATOM 894 C C . PHE A 1 127 ? -11.579 -4.915 19.616 1.00 92.00 127 PHE A C 1
ATOM 896 O O . PHE A 1 127 ? -11.810 -4.160 18.665 1.00 92.00 127 PHE A O 1
ATOM 903 N N . ALA A 1 128 ? -12.068 -4.728 20.838 1.00 91.25 128 ALA A N 1
ATOM 904 C CA . ALA A 1 128 ? -12.968 -3.649 21.194 1.00 91.25 128 ALA A CA 1
ATOM 905 C C . ALA A 1 128 ? -12.310 -2.689 22.186 1.00 91.25 128 ALA A C 1
ATOM 907 O O . ALA A 1 128 ? -11.523 -3.080 23.046 1.00 91.25 128 ALA A O 1
ATOM 908 N N . VAL A 1 129 ? -12.680 -1.423 22.069 1.00 91.38 129 VAL A N 1
ATOM 909 C CA . VAL A 1 129 ? -12.228 -0.310 22.894 1.00 91.38 129 VAL A CA 1
ATOM 910 C C . VAL A 1 129 ? -13.455 0.397 23.435 1.00 91.38 129 VAL A C 1
ATOM 912 O O . VAL A 1 129 ? -14.367 0.742 22.682 1.00 91.38 129 VAL A O 1
ATOM 915 N N . ALA A 1 130 ? -13.469 0.633 24.744 1.00 92.81 130 ALA A N 1
ATOM 916 C CA . ALA A 1 130 ? -14.468 1.491 25.357 1.00 92.81 130 ALA A CA 1
ATOM 917 C C . ALA A 1 130 ? -14.202 2.945 24.946 1.00 92.81 130 ALA A C 1
ATOM 919 O O . ALA A 1 130 ? -13.110 3.474 25.159 1.00 92.81 130 ALA A O 1
ATOM 920 N N . LEU A 1 131 ? -15.204 3.574 24.348 1.00 90.69 131 LEU A N 1
ATOM 921 C CA . LEU A 1 131 ? -15.180 4.954 23.894 1.00 90.69 131 LEU A CA 1
ATOM 922 C C . LEU A 1 131 ? -16.183 5.779 24.701 1.00 90.69 131 LEU A C 1
ATOM 924 O O . LEU A 1 131 ? -17.263 5.281 25.023 1.00 90.69 131 LEU A O 1
ATOM 928 N N . PRO A 1 132 ? -15.869 7.048 24.996 1.00 90.06 132 PRO A N 1
ATOM 929 C CA . PRO A 1 132 ? -16.841 7.954 25.578 1.00 90.06 132 PRO A CA 1
ATOM 930 C C . PRO A 1 132 ? -18.020 8.177 24.623 1.00 90.06 132 PRO A C 1
ATOM 932 O O . PRO A 1 132 ? -17.898 8.089 23.391 1.00 90.06 132 PRO A O 1
ATOM 935 N N . ASP A 1 133 ? -19.176 8.475 25.209 1.00 86.38 133 ASP A N 1
ATOM 936 C CA . ASP A 1 133 ? -20.341 8.914 24.455 1.00 86.38 133 ASP A CA 1
ATOM 937 C C . ASP A 1 133 ? -20.043 10.281 23.842 1.00 86.38 133 ASP A C 1
ATOM 939 O O . ASP A 1 133 ? -19.563 11.190 24.507 1.00 86.38 133 ASP A O 1
ATOM 943 N N . GLY A 1 134 ? -20.298 10.434 22.548 1.00 83.44 134 GLY A N 1
ATOM 944 C CA . GLY A 1 134 ? -19.952 11.666 21.848 1.00 83.44 134 GLY A CA 1
ATOM 945 C C . GLY A 1 134 ? -19.830 11.460 20.353 1.00 83.44 134 GLY A C 1
ATOM 946 O O . GLY A 1 134 ? -19.859 10.333 19.847 1.00 83.44 134 GLY A O 1
ATOM 947 N N . ARG A 1 135 ? -19.694 12.554 19.611 1.00 85.94 135 ARG A N 1
ATOM 948 C CA . ARG A 1 135 ? -19.606 12.486 18.153 1.00 85.94 135 ARG A CA 1
ATOM 949 C C . ARG A 1 135 ? -18.218 12.022 17.721 1.00 85.94 135 ARG A C 1
ATOM 951 O O . ARG A 1 135 ? -17.211 12.527 18.196 1.00 85.94 135 ARG A O 1
ATOM 958 N N . PHE A 1 136 ? -18.171 11.036 16.829 1.00 84.12 136 PHE A N 1
ATOM 959 C CA . PHE A 1 136 ? -16.910 10.549 16.275 1.00 84.12 136 PHE A CA 1
ATOM 960 C C . PHE A 1 136 ? -16.289 11.622 15.375 1.00 84.12 136 PHE A C 1
ATOM 962 O O . PHE A 1 136 ? -16.935 12.046 14.417 1.00 84.12 136 PHE A O 1
ATOM 969 N N . ALA A 1 137 ? -15.052 12.027 15.662 1.00 86.44 137 ALA A N 1
ATOM 970 C CA . ALA A 1 137 ? -14.323 12.991 14.847 1.00 86.44 137 ALA A CA 1
ATOM 971 C C . ALA A 1 137 ? -13.433 12.265 13.830 1.00 86.44 137 ALA A C 1
ATOM 973 O O . ALA A 1 137 ? -13.657 12.350 12.617 1.00 86.44 137 ALA A O 1
ATOM 974 N N . SER A 1 138 ? -12.463 11.506 14.340 1.00 89.12 138 SER A N 1
ATOM 975 C CA . SER A 1 138 ? -11.484 10.769 13.545 1.00 89.12 138 SER A CA 1
ATOM 976 C C . SER A 1 138 ? -10.989 9.523 14.278 1.00 89.12 138 SER A C 1
ATOM 978 O O . SER A 1 138 ? -11.088 9.391 15.502 1.00 89.12 138 SER A O 1
ATOM 980 N N . LEU A 1 139 ? -10.446 8.590 13.508 1.00 88.12 139 LEU A N 1
ATOM 981 C CA . LEU A 1 139 ? -9.707 7.439 13.995 1.00 88.12 139 LEU A CA 1
ATOM 982 C C . LEU A 1 139 ? -8.395 7.384 13.236 1.00 88.12 139 LEU A C 1
ATOM 984 O O . LEU A 1 139 ? -8.393 7.305 12.011 1.00 88.12 139 LEU A O 1
ATOM 988 N N . TRP A 1 140 ? -7.296 7.353 13.970 1.00 89.69 140 TRP A N 1
ATOM 989 C CA . TRP A 1 140 ? -5.996 7.001 13.429 1.00 89.69 140 TRP A CA 1
ATOM 990 C C . TRP A 1 140 ? -5.649 5.590 13.886 1.00 89.69 140 TRP A C 1
ATOM 992 O O . TRP A 1 140 ? -5.757 5.280 15.073 1.00 89.69 140 TRP A O 1
ATOM 1002 N N . VAL A 1 141 ? -5.255 4.724 12.959 1.00 88.12 141 VAL A N 1
ATOM 1003 C CA . VAL A 1 141 ? -4.748 3.395 13.298 1.00 88.12 141 VAL A CA 1
ATOM 1004 C C . VAL A 1 141 ? -3.384 3.213 12.684 1.00 88.12 141 VAL A C 1
ATOM 1006 O O . VAL A 1 141 ? -3.222 3.421 11.483 1.00 88.12 141 VAL A O 1
ATOM 1009 N N . SER A 1 142 ? -2.434 2.763 13.496 1.00 88.88 142 SER A N 1
ATOM 1010 C CA . SER A 1 142 ? -1.216 2.157 13.002 1.00 88.88 142 SER A CA 1
ATOM 1011 C C . SER A 1 142 ? -1.165 0.668 13.290 1.00 88.88 142 SER A C 1
ATOM 1013 O O . SER A 1 142 ? -1.722 0.180 14.273 1.00 88.88 142 SER A O 1
ATOM 1015 N N . TYR A 1 143 ? -0.523 -0.085 12.406 1.00 87.44 143 TYR A N 1
ATOM 1016 C CA . TYR A 1 143 ? -0.271 -1.497 12.648 1.00 87.44 143 TYR A CA 1
ATOM 1017 C C . TYR A 1 143 ? 1.082 -1.932 12.110 1.00 87.44 143 TYR A C 1
ATOM 1019 O O . TYR A 1 143 ? 1.587 -1.405 11.114 1.00 87.44 143 TYR A O 1
ATOM 1027 N N . ARG A 1 144 ? 1.642 -2.951 12.760 1.00 86.31 144 ARG A N 1
ATOM 1028 C CA . ARG A 1 144 ? 2.866 -3.623 12.339 1.00 86.31 144 ARG A CA 1
ATOM 1029 C C . ARG A 1 144 ? 2.520 -4.957 11.694 1.00 86.31 144 ARG A C 1
ATOM 1031 O O . ARG A 1 144 ? 1.734 -5.735 12.231 1.00 86.31 144 ARG A O 1
ATOM 1038 N N . ASP A 1 145 ? 3.093 -5.237 10.529 1.00 77.56 145 ASP A N 1
ATOM 1039 C CA . ASP A 1 145 ? 2.911 -6.539 9.882 1.00 77.56 145 ASP A CA 1
ATOM 1040 C C . ASP A 1 145 ? 3.777 -7.640 10.534 1.00 77.56 145 ASP A C 1
ATOM 1042 O O . ASP A 1 145 ? 4.599 -7.392 11.422 1.00 77.56 145 ASP A O 1
ATOM 1046 N N . ALA A 1 146 ? 3.596 -8.887 10.096 1.00 69.81 146 ALA A N 1
ATOM 1047 C CA . ALA A 1 146 ? 4.368 -10.034 10.582 1.00 69.81 146 ALA A CA 1
ATOM 1048 C C . ALA A 1 146 ? 5.880 -9.952 10.298 1.00 69.81 146 ALA A C 1
ATOM 1050 O O . ALA A 1 146 ? 6.657 -10.653 10.943 1.00 69.81 146 ALA A O 1
ATOM 1051 N N . SER A 1 147 ? 6.314 -9.105 9.357 1.00 70.62 147 SER A N 1
ATOM 1052 C CA . SER A 1 147 ? 7.737 -8.899 9.066 1.00 70.62 147 SER A CA 1
ATOM 1053 C C . SER A 1 147 ? 8.409 -7.940 10.050 1.00 70.62 147 SER A C 1
ATOM 1055 O O . SER A 1 147 ? 9.635 -7.854 10.086 1.00 70.62 147 SER A O 1
ATOM 1057 N N . GLY A 1 148 ? 7.619 -7.202 10.838 1.00 65.50 148 GLY A N 1
ATOM 1058 C CA . GLY A 1 148 ? 8.099 -6.241 11.827 1.00 65.50 148 GLY A CA 1
ATOM 1059 C C . GLY A 1 148 ? 8.719 -4.968 11.239 1.00 65.50 148 GLY A C 1
ATOM 1060 O O . GLY A 1 148 ? 9.078 -4.068 12.001 1.00 65.50 148 GLY A O 1
ATOM 1061 N N . ALA A 1 149 ? 8.842 -4.894 9.909 1.00 59.03 149 ALA A N 1
ATOM 1062 C CA . ALA A 1 149 ? 9.602 -3.880 9.184 1.00 59.03 149 ALA A CA 1
ATOM 1063 C C . ALA A 1 149 ? 8.768 -2.669 8.743 1.00 59.03 149 ALA A C 1
ATOM 1065 O O . ALA A 1 149 ? 9.342 -1.654 8.348 1.00 59.03 149 ALA A O 1
ATOM 1066 N N . PHE A 1 150 ? 7.438 -2.766 8.791 1.00 60.59 150 PHE A N 1
ATOM 1067 C CA . PHE A 1 150 ? 6.547 -1.727 8.285 1.00 60.59 150 PHE A CA 1
ATOM 1068 C C . PHE A 1 150 ? 5.478 -1.364 9.307 1.00 60.59 150 PHE A C 1
ATOM 1070 O O . PHE A 1 150 ? 4.792 -2.241 9.832 1.00 60.59 150 PHE A O 1
ATOM 1077 N N . GLU A 1 151 ? 5.345 -0.060 9.539 1.00 71.50 151 GLU A N 1
ATOM 1078 C CA . GLU A 1 151 ? 4.221 0.554 10.231 1.00 71.50 151 GLU A CA 1
ATOM 1079 C C . GLU A 1 151 ? 3.330 1.199 9.171 1.00 71.50 151 GLU A C 1
ATOM 1081 O O . GLU A 1 151 ? 3.760 2.083 8.425 1.00 71.50 151 GLU A O 1
ATOM 1086 N N . TRP A 1 152 ? 2.108 0.701 9.060 1.00 67.81 152 TRP A N 1
ATOM 1087 C CA . TRP A 1 152 ? 1.103 1.239 8.154 1.00 67.81 152 TRP A CA 1
ATOM 1088 C C . TRP A 1 152 ? 0.150 2.099 8.952 1.00 67.81 152 TRP A C 1
ATOM 1090 O O . TRP A 1 152 ? -0.176 1.738 10.077 1.00 67.81 152 TRP A O 1
ATOM 1100 N N . GLN A 1 153 ? -0.264 3.222 8.375 1.00 73.69 153 GLN A N 1
ATOM 1101 C CA . GLN A 1 153 ? -1.130 4.191 9.026 1.00 73.69 153 GLN A CA 1
ATOM 1102 C C . GLN A 1 153 ? -2.329 4.460 8.138 1.00 73.69 153 GLN A C 1
ATOM 1104 O O . GLN A 1 153 ? -2.165 4.842 6.979 1.00 73.69 153 GLN A O 1
ATOM 1109 N N . ASP A 1 154 ? -3.509 4.292 8.710 1.00 72.31 154 ASP A N 1
ATOM 1110 C CA . ASP A 1 154 ? -4.771 4.606 8.069 1.00 72.31 154 ASP A CA 1
ATOM 1111 C C . ASP A 1 154 ? -5.532 5.598 8.957 1.00 72.31 154 ASP A C 1
ATOM 1113 O O . ASP A 1 154 ? -5.537 5.493 10.189 1.00 72.31 154 ASP A O 1
ATOM 1117 N N . THR A 1 155 ? -6.172 6.578 8.320 1.00 75.56 155 THR A N 1
ATOM 1118 C CA . THR A 1 155 ? -7.004 7.575 8.997 1.00 75.56 155 THR A CA 1
ATOM 1119 C C . THR A 1 155 ? -8.428 7.462 8.477 1.00 75.56 155 THR A C 1
ATOM 1121 O O . THR A 1 155 ? -8.669 7.566 7.273 1.00 75.56 155 THR A O 1
ATOM 1124 N N . TRP A 1 156 ? -9.382 7.275 9.383 1.00 73.88 156 TRP A N 1
ATOM 1125 C CA . TRP A 1 156 ? -10.806 7.273 9.080 1.00 73.88 156 TRP A CA 1
ATOM 1126 C C . TRP A 1 156 ? -11.444 8.513 9.679 1.00 73.88 156 TRP A C 1
ATOM 1128 O O . TRP A 1 156 ? -11.642 8.597 10.889 1.00 73.88 156 TRP A O 1
ATOM 1138 N N . ASP A 1 157 ? -11.831 9.437 8.810 1.00 73.56 157 ASP A N 1
ATOM 1139 C CA . ASP A 1 157 ? -12.576 10.628 9.200 1.00 73.56 157 ASP A CA 1
ATOM 1140 C C . ASP A 1 157 ? -14.069 10.451 8.921 1.00 73.56 157 ASP A C 1
ATOM 1142 O O . ASP A 1 157 ? -14.479 9.888 7.899 1.00 73.56 157 ASP A O 1
ATOM 1146 N N . GLU A 1 158 ? -14.912 11.019 9.786 1.00 58.00 158 GLU A N 1
ATOM 1147 C CA . GLU A 1 158 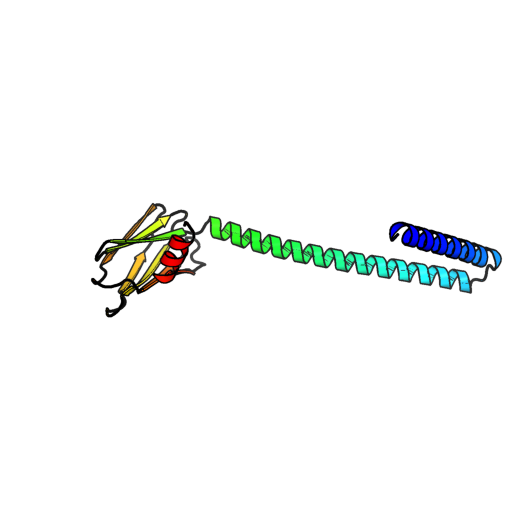? -16.367 11.074 9.577 1.00 58.00 158 GLU A CA 1
ATOM 1148 C C . GLU A 1 158 ? -16.741 11.799 8.259 1.00 58.00 158 GLU A C 1
ATOM 1150 O O . GLU A 1 158 ? -17.816 11.592 7.687 1.00 58.00 158 GLU A O 1
ATOM 1155 N N . HIS A 1 159 ? -15.838 12.642 7.745 1.00 46.66 159 HIS A N 1
ATOM 1156 C CA . HIS A 1 159 ? -15.979 13.322 6.459 1.00 46.66 159 HIS A CA 1
ATOM 1157 C C . HIS A 1 159 ? -15.837 12.365 5.260 1.00 46.66 159 HIS A C 1
ATOM 1159 O O . HIS A 1 159 ? -16.581 12.499 4.290 1.00 46.66 159 HIS A O 1
ATOM 1165 N N . LEU A 1 160 ? -14.949 11.364 5.335 1.00 49.06 160 LEU A N 1
ATOM 1166 C CA . LEU A 1 160 ? -14.708 10.409 4.244 1.00 49.06 160 LEU A CA 1
ATOM 1167 C C . LEU A 1 160 ? -15.889 9.445 4.056 1.00 49.06 160 LEU A C 1
ATOM 1169 O O . LEU A 1 160 ? -16.333 9.250 2.927 1.00 49.06 160 LEU A O 1
ATOM 1173 N N . ARG A 1 161 ? -16.506 8.959 5.147 1.00 53.19 161 ARG A N 1
ATOM 1174 C CA . ARG A 1 161 ? -17.730 8.131 5.057 1.00 53.19 161 ARG A CA 1
ATOM 1175 C C . ARG A 1 161 ? -18.912 8.869 4.422 1.00 53.19 161 ARG A C 1
ATOM 1177 O O . ARG A 1 161 ? -19.702 8.251 3.716 1.00 53.19 161 ARG A O 1
ATOM 1184 N N . ARG A 1 162 ? -19.039 10.185 4.647 1.00 50.53 162 ARG A N 1
ATOM 1185 C CA . ARG A 1 162 ? -20.082 11.020 4.016 1.00 50.53 162 ARG A CA 1
ATOM 1186 C C . ARG A 1 162 ? -19.854 11.254 2.522 1.00 50.53 162 ARG A C 1
ATOM 1188 O O . ARG A 1 162 ? -20.818 11.512 1.807 1.00 50.53 162 ARG A O 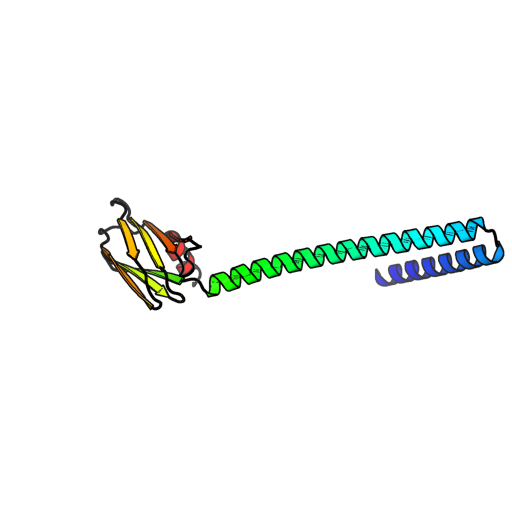1
ATOM 1195 N N . LEU A 1 163 ? -18.607 11.211 2.057 1.00 41.34 163 LEU A N 1
ATOM 1196 C CA . LEU A 1 163 ? -18.278 11.334 0.636 1.00 41.34 163 LEU A CA 1
ATOM 1197 C C . LEU A 1 163 ? -18.485 10.005 -0.099 1.00 41.34 163 LEU A C 1
ATOM 1199 O O . LEU A 1 163 ? -19.014 10.010 -1.205 1.00 41.34 163 LEU A O 1
ATOM 1203 N N . GLU A 1 164 ? -18.164 8.876 0.537 1.00 44.47 164 GLU A N 1
ATOM 1204 C CA . GLU A 1 164 ? -18.432 7.542 -0.016 1.00 44.47 164 GLU A CA 1
ATOM 1205 C C . GLU A 1 164 ? -19.932 7.221 -0.067 1.00 44.47 164 GLU A C 1
ATOM 1207 O O . GLU A 1 164 ? -20.399 6.678 -1.064 1.00 44.47 164 GLU A O 1
ATOM 1212 N N . SER A 1 165 ? -20.721 7.624 0.940 1.00 46.59 165 SER A N 1
ATOM 1213 C CA . SER A 1 165 ? -22.176 7.411 0.922 1.00 46.59 165 SER A CA 1
ATOM 1214 C C . SER A 1 165 ? -22.913 8.270 -0.111 1.00 46.59 165 SER A C 1
ATOM 1216 O O . SER A 1 165 ? -23.990 7.888 -0.546 1.00 46.59 165 SER A O 1
ATOM 1218 N N . ARG A 1 166 ? -22.342 9.411 -0.524 1.00 45.44 166 ARG A N 1
ATOM 1219 C CA . ARG A 1 166 ? -22.885 10.273 -1.593 1.00 45.44 166 ARG A CA 1
ATOM 1220 C C . ARG A 1 166 ? -22.448 9.871 -3.001 1.00 45.44 166 ARG A C 1
ATOM 1222 O O . ARG A 1 166 ? -22.994 10.402 -3.955 1.00 45.44 166 ARG A O 1
ATOM 1229 N N . ALA A 1 167 ? -21.453 8.998 -3.142 1.00 44.41 167 ALA A N 1
ATOM 1230 C CA . ALA A 1 167 ? -20.974 8.528 -4.444 1.00 44.41 167 ALA A CA 1
ATOM 1231 C C . ALA A 1 167 ? -21.772 7.322 -4.984 1.00 44.41 167 ALA A C 1
ATOM 1233 O O . ALA A 1 167 ? -21.486 6.845 -6.080 1.00 44.41 167 ALA A O 1
ATOM 1234 N N . VAL A 1 168 ? -22.731 6.814 -4.201 1.00 47.69 168 VAL A N 1
ATOM 1235 C CA . VAL A 1 168 ? -23.588 5.661 -4.530 1.00 47.69 168 VAL A CA 1
ATOM 1236 C C . VAL A 1 168 ? -25.022 6.089 -4.905 1.00 47.69 168 VAL A C 1
ATOM 1238 O O . VAL A 1 168 ? -25.806 5.244 -5.330 1.00 47.69 168 VAL A O 1
ATOM 1241 N N . ASP A 1 169 ? -25.328 7.390 -4.839 1.00 41.16 169 ASP A N 1
ATOM 1242 C CA . ASP A 1 169 ? -26.563 8.004 -5.359 1.00 41.16 169 ASP A CA 1
ATOM 1243 C C . ASP A 1 169 ? -26.287 8.768 -6.667 1.00 41.16 169 ASP A C 1
ATOM 1245 O O . ASP A 1 169 ? -27.169 8.764 -7.558 1.00 41.16 169 ASP A O 1
#

Radius of gyration: 33.89 Å; chains: 1; bounding box: 67×30×87 Å

Secondary structure (DSSP, 8-state):
-HHHHHHHHHHHHHHHHHHHHHHHHHH--HHHHHHHHHHHHHHHHHHHHHHHHHHHHHHHHHHHHHHHHHHHHHHHTSEEEEEEEETTEEEEEEEESPEEEEEEEEEETTSPPEEEEEEEE-TT-EEEEE--SS-EEEEEEEEEETTSS-EEEEEEEHHHHHHHHHS--